Protein AF-A0A069ARN5-F1 (afdb_monomer)

Solvent-accessible surface area (backbone atoms only — not comparable to full-atom values): 3181 Å² total; per-residue (Å²): 114,52,63,83,73,76,36,58,70,66,60,51,51,50,54,51,49,54,52,50,74,74,40,97,59,56,72,70,57,44,52,49,54,52,51,52,51,54,47,62,73,73,43,72,97,61,84,77,86,132

Structure (mmCIF, N/CA/C/O backbone):
data_AF-A0A069ARN5-F1
#
_entry.id   AF-A0A069ARN5-F1
#
loop_
_atom_site.group_PDB
_atom_site.id
_atom_site.type_symbol
_atom_site.label_atom_id
_atom_site.label_alt_id
_atom_site.label_comp_id
_atom_site.label_asym_id
_atom_site.label_entity_id
_atom_site.label_seq_id
_atom_site.pdbx_PDB_ins_code
_atom_site.Cartn_x
_atom_site.Cartn_y
_atom_site.Cartn_z
_atom_site.occupancy
_atom_site.B_iso_or_equiv
_atom_site.auth_seq_id
_atom_site.auth_comp_id
_atom_site.auth_asym_id
_atom_site.auth_atom_id
_atom_site.pdbx_PDB_model_num
ATOM 1 N N . MET A 1 1 ? 4.264 3.452 -13.496 1.00 80.75 1 MET A N 1
ATOM 2 C CA . MET A 1 1 ? 5.241 2.332 -13.442 1.00 80.75 1 MET A CA 1
ATOM 3 C C . MET A 1 1 ? 4.572 0.975 -13.602 1.00 80.75 1 MET A C 1
ATOM 5 O O . MET A 1 1 ? 5.023 0.207 -14.437 1.00 80.75 1 MET A O 1
ATOM 9 N N . LEU A 1 2 ? 3.499 0.694 -12.859 1.00 82.81 2 LEU A N 1
ATOM 10 C CA . LEU A 1 2 ? 2.785 -0.590 -12.909 1.00 82.81 2 LEU A CA 1
ATOM 11 C C . LEU A 1 2 ? 2.305 -0.975 -14.318 1.00 82.81 2 LEU A C 1
ATOM 13 O O . LEU A 1 2 ? 2.487 -2.112 -14.743 1.00 82.81 2 LEU A O 1
ATOM 17 N N . GLU A 1 3 ? 1.823 -0.006 -15.096 1.00 84.88 3 GLU A N 1
ATOM 18 C CA . GLU A 1 3 ? 1.399 -0.257 -16.479 1.00 84.88 3 GLU A CA 1
ATOM 19 C C . GLU A 1 3 ? 2.549 -0.743 -17.381 1.00 84.88 3 GLU A C 1
ATOM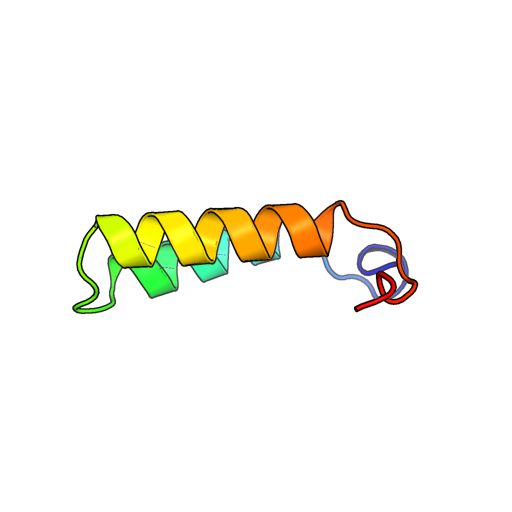 21 O O . GLU A 1 3 ? 2.327 -1.562 -18.268 1.00 84.88 3 GLU A O 1
ATOM 26 N N . TYR A 1 4 ? 3.798 -0.327 -17.118 1.00 87.88 4 TYR A N 1
ATOM 27 C CA . TYR A 1 4 ? 4.974 -0.783 -17.877 1.00 87.88 4 TYR A CA 1
ATOM 28 C C . TYR A 1 4 ? 5.327 -2.252 -17.615 1.00 87.88 4 TYR A C 1
ATOM 30 O O . TYR A 1 4 ? 6.035 -2.861 -18.412 1.00 87.88 4 TYR A O 1
ATOM 38 N N . VAL A 1 5 ? 4.832 -2.826 -16.515 1.00 90.50 5 VAL A N 1
ATOM 39 C CA . VAL A 1 5 ? 4.967 -4.252 -16.179 1.00 90.50 5 VAL A CA 1
ATOM 40 C C . VAL A 1 5 ? 3.641 -4.998 -16.335 1.00 90.50 5 VAL A C 1
ATOM 42 O O . VAL A 1 5 ? 3.444 -6.050 -15.731 1.00 90.50 5 VAL A O 1
ATOM 45 N N . TYR A 1 6 ? 2.735 -4.465 -17.161 1.00 88.62 6 TYR A N 1
ATOM 46 C CA . TYR A 1 6 ? 1.431 -5.056 -17.466 1.00 88.62 6 TYR A CA 1
ATOM 47 C C . TYR A 1 6 ? 0.511 -5.217 -16.243 1.00 88.62 6 TYR A C 1
ATOM 49 O O . TYR A 1 6 ? -0.338 -6.108 -16.214 1.00 88.62 6 TYR A O 1
ATOM 57 N N . GL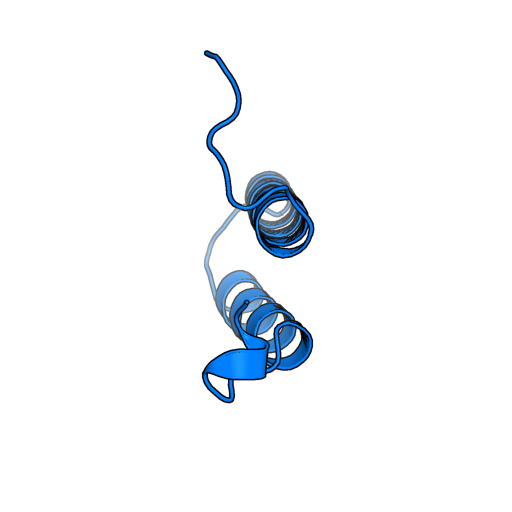N A 1 7 ? 0.658 -4.355 -15.232 1.00 88.44 7 GLN A N 1
ATOM 58 C CA . GLN A 1 7 ? -0.272 -4.260 -14.108 1.00 88.44 7 GLN A CA 1
ATOM 59 C C . GLN A 1 7 ? -1.143 -3.012 -14.235 1.00 88.44 7 GLN A C 1
ATOM 61 O O . GLN A 1 7 ? -0.639 -1.891 -14.262 1.00 88.44 7 GLN A O 1
ATOM 66 N N . ASP A 1 8 ? -2.461 -3.216 -14.271 1.00 90.06 8 ASP A N 1
ATOM 67 C CA . ASP A 1 8 ? -3.432 -2.126 -14.224 1.00 90.06 8 ASP A CA 1
ATOM 68 C C . ASP A 1 8 ? -3.645 -1.687 -12.760 1.00 90.06 8 ASP A C 1
ATOM 70 O O . ASP A 1 8 ? -4.164 -2.471 -11.953 1.00 90.06 8 ASP A O 1
ATOM 74 N N . PRO A 1 9 ? -3.270 -0.450 -12.384 1.00 88.31 9 PRO A N 1
ATOM 75 C CA . PRO A 1 9 ? -3.468 0.058 -11.028 1.00 88.31 9 PRO A CA 1
ATOM 76 C C . PRO A 1 9 ? -4.948 0.105 -10.613 1.00 88.31 9 PRO A C 1
ATOM 78 O O . PRO A 1 9 ? -5.250 -0.016 -9.424 1.00 88.31 9 PRO A O 1
ATOM 81 N N . LYS A 1 10 ? -5.888 0.224 -11.559 1.00 89.31 10 LYS A N 1
ATOM 82 C CA . LYS A 1 10 ? -7.331 0.205 -11.265 1.00 89.31 10 LYS A CA 1
ATOM 83 C C . LYS A 1 10 ? -7.807 -1.189 -10.876 1.00 89.31 10 LYS A C 1
ATOM 85 O O . LYS A 1 10 ? -8.581 -1.332 -9.932 1.00 89.31 10 LYS A O 1
ATOM 90 N N . GLU A 1 11 ? -7.322 -2.213 -11.572 1.00 92.25 11 GLU A N 1
ATOM 91 C CA . GLU A 1 11 ? -7.611 -3.610 -11.236 1.00 92.25 11 GLU A CA 1
ATOM 92 C C . GLU A 1 11 ? -6.985 -3.986 -9.886 1.00 92.25 11 GLU A C 1
ATOM 94 O O . GLU A 1 11 ? -7.616 -4.668 -9.077 1.00 92.25 11 GLU A O 1
ATOM 99 N N . LEU A 1 12 ? -5.780 -3.482 -9.600 1.00 91.12 12 LEU A N 1
ATOM 100 C CA . LEU A 1 12 ? -5.138 -3.652 -8.296 1.00 91.12 12 LEU A CA 1
AT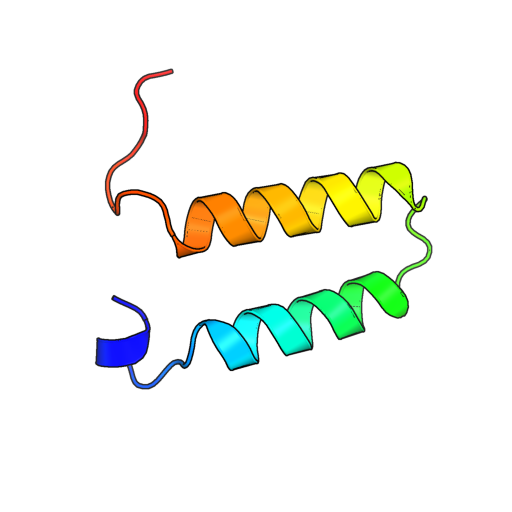OM 101 C C . LEU A 1 12 ? -5.988 -3.043 -7.170 1.00 91.12 12 LEU A C 1
ATOM 103 O O . LEU A 1 12 ? -6.258 -3.711 -6.172 1.00 91.12 12 LEU A O 1
ATOM 107 N N . MET A 1 13 ? -6.459 -1.806 -7.358 1.00 92.38 13 MET A N 1
ATOM 108 C CA . MET A 1 13 ? -7.313 -1.117 -6.388 1.00 92.38 13 MET A CA 1
ATOM 109 C C . MET A 1 13 ? -8.620 -1.875 -6.141 1.00 92.38 13 MET A C 1
ATOM 111 O O . MET A 1 13 ? -9.046 -2.042 -4.998 1.00 92.38 13 MET A O 1
ATOM 115 N N . LYS A 1 14 ? -9.246 -2.376 -7.210 1.00 93.62 14 LYS A N 1
ATOM 116 C CA . LYS A 1 14 ? -10.482 -3.155 -7.114 1.00 93.62 14 LYS A CA 1
ATOM 117 C C . LYS A 1 14 ? -10.287 -4.424 -6.280 1.00 93.62 14 LYS A C 1
ATOM 119 O O . LYS A 1 14 ? -11.046 -4.649 -5.342 1.00 93.62 14 LYS A O 1
ATOM 124 N N . ARG A 1 15 ? -9.247 -5.211 -6.567 1.00 94.00 15 ARG A N 1
ATOM 125 C CA . ARG A 1 15 ? -8.945 -6.441 -5.811 1.00 94.00 15 ARG A CA 1
ATOM 126 C C . ARG A 1 15 ? -8.620 -6.161 -4.353 1.00 94.00 15 ARG A C 1
ATOM 128 O O . ARG A 1 15 ? -9.040 -6.910 -3.478 1.00 94.00 15 ARG A O 1
ATOM 135 N N . TYR A 1 16 ? -7.879 -5.089 -4.083 1.00 93.81 16 TYR A N 1
ATOM 136 C CA . TYR A 1 16 ? -7.553 -4.714 -2.712 1.00 93.81 16 TYR A CA 1
ATOM 137 C C . TYR A 1 16 ? -8.803 -4.312 -1.923 1.00 93.81 16 TYR A C 1
ATOM 139 O O . TYR A 1 16 ? -8.974 -4.716 -0.775 1.00 93.81 16 TYR A O 1
ATOM 147 N N . ARG A 1 17 ? -9.728 -3.587 -2.561 1.00 92.38 17 ARG A N 1
ATOM 148 C CA . ARG A 1 17 ? -11.027 -3.267 -1.969 1.00 92.38 17 ARG A CA 1
ATOM 149 C C . ARG A 1 17 ? -11.841 -4.517 -1.647 1.00 92.38 17 ARG A C 1
ATOM 151 O O . ARG A 1 17 ? -12.353 -4.611 -0.539 1.00 92.38 17 ARG A O 1
ATOM 158 N N . GLU A 1 18 ? -11.910 -5.480 -2.564 1.00 94.69 18 GLU A N 1
ATOM 159 C CA . GLU A 1 18 ? -12.582 -6.764 -2.319 1.00 94.69 18 GLU A CA 1
ATOM 160 C C . GLU A 1 18 ? -11.958 -7.495 -1.112 1.00 94.69 18 GLU A C 1
ATOM 162 O O . GLU A 1 18 ? -12.675 -7.997 -0.250 1.00 94.69 18 GLU A O 1
ATOM 167 N N . GLN A 1 19 ? -10.626 -7.493 -0.978 1.00 93.50 19 GLN A N 1
ATOM 168 C CA . GLN A 1 19 ? -9.942 -8.087 0.182 1.00 93.50 19 GLN A CA 1
ATOM 169 C C . GLN A 1 19 ? -10.282 -7.384 1.503 1.00 93.50 19 GLN A C 1
ATOM 171 O O . GLN A 1 19 ? -10.499 -8.055 2.510 1.00 93.50 19 GLN A O 1
ATOM 176 N N . ILE A 1 20 ? -10.347 -6.050 1.502 1.00 92.31 20 ILE A N 1
ATOM 177 C CA 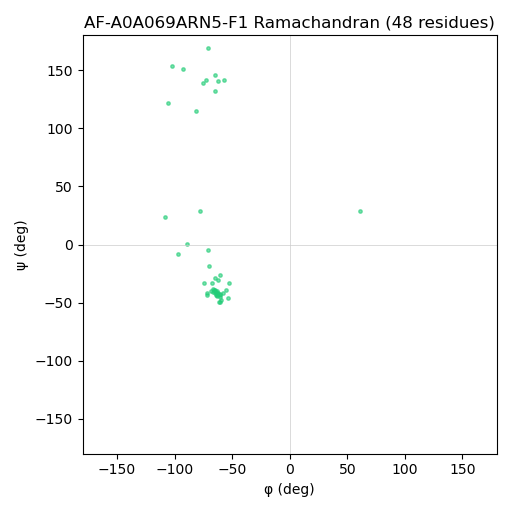. ILE A 1 20 ? -10.740 -5.254 2.672 1.00 92.31 20 ILE A CA 1
ATOM 178 C C . ILE A 1 20 ? -12.205 -5.528 3.041 1.00 92.31 20 ILE A C 1
ATOM 180 O O . ILE A 1 20 ? -12.513 -5.699 4.217 1.00 92.31 20 ILE A O 1
ATOM 184 N N . GLU A 1 21 ? -13.102 -5.620 2.059 1.00 90.50 21 GLU A N 1
ATOM 185 C CA . GLU A 1 21 ? -14.523 -5.925 2.284 1.00 90.50 21 GLU A CA 1
ATOM 186 C C . GLU A 1 21 ? -14.737 -7.337 2.862 1.00 90.50 21 GLU A C 1
ATOM 188 O O . GLU A 1 21 ? -15.683 -7.557 3.616 1.00 90.50 21 GLU A O 1
ATOM 193 N N . HIS A 1 22 ? -13.838 -8.280 2.564 1.00 93.38 22 HIS A N 1
ATOM 194 C CA . HIS A 1 22 ? -13.825 -9.630 3.141 1.00 93.38 22 HIS A CA 1
ATOM 195 C C . HIS A 1 22 ? -13.015 -9.763 4.438 1.00 93.38 22 HIS A C 1
ATOM 197 O O . HIS A 1 22 ? -12.918 -10.861 4.989 1.00 93.38 22 HIS A O 1
ATOM 203 N N . SER A 1 23 ? -12.422 -8.675 4.925 1.00 90.62 23 SER A N 1
ATOM 204 C CA . SER A 1 23 ? -11.672 -8.659 6.178 1.00 90.62 23 SER A CA 1
ATOM 205 C C . SER A 1 23 ? -12.563 -8.257 7.355 1.00 90.62 23 SER A C 1
ATOM 207 O O . SER A 1 23 ? -13.477 -7.452 7.207 1.00 90.62 23 SER A O 1
ATOM 209 N N . ASP A 1 24 ? -12.248 -8.742 8.557 1.00 92.62 24 ASP A N 1
ATOM 210 C CA . ASP A 1 24 ? -12.900 -8.313 9.806 1.00 92.62 24 ASP A CA 1
ATOM 211 C C . ASP A 1 24 ? -12.377 -6.947 10.309 1.00 92.62 24 ASP A C 1
ATOM 213 O O . ASP A 1 24 ? -12.337 -6.668 11.512 1.00 92.62 24 ASP A O 1
ATOM 217 N N . LEU A 1 25 ? -11.927 -6.076 9.399 1.00 91.69 25 LEU A N 1
ATOM 218 C CA . LEU A 1 25 ? -11.406 -4.764 9.762 1.00 91.69 25 LEU A CA 1
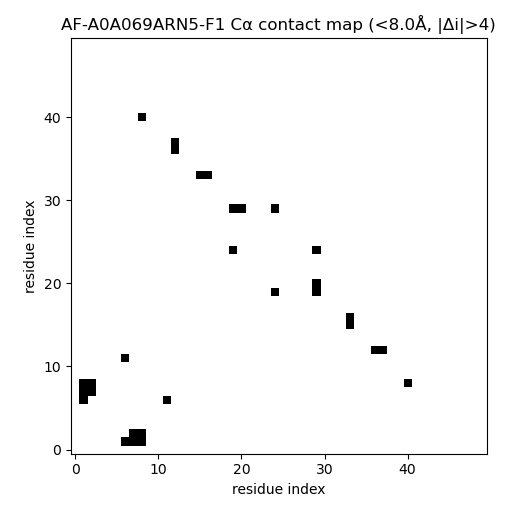ATOM 219 C C . LEU A 1 25 ? -12.542 -3.795 10.125 1.00 91.69 25 LEU A C 1
ATOM 221 O O . LEU A 1 25 ? -13.551 -3.707 9.421 1.00 91.69 25 LEU A O 1
ATOM 225 N N . PRO A 1 26 ? -12.362 -2.971 11.172 1.00 93.19 26 PRO A N 1
ATOM 226 C CA . PRO A 1 26 ? -13.237 -1.835 11.417 1.00 93.19 26 PRO A CA 1
ATOM 227 C C . PRO A 1 26 ? -13.269 -0.899 10.204 1.00 93.19 26 PRO A C 1
ATOM 229 O O . PRO A 1 26 ? -12.229 -0.608 9.611 1.00 93.19 26 PRO A O 1
ATOM 232 N N . ALA A 1 27 ? -14.444 -0.348 9.887 1.00 88.75 27 ALA A N 1
ATOM 233 C CA . ALA A 1 27 ? -14.634 0.535 8.730 1.00 88.75 27 ALA A CA 1
ATOM 234 C C . ALA A 1 27 ? -13.646 1.720 8.687 1.00 88.75 27 ALA A C 1
ATOM 236 O O . ALA A 1 27 ? -13.217 2.138 7.614 1.00 88.75 27 ALA A O 1
ATOM 237 N N . SER A 1 28 ? -13.243 2.236 9.852 1.00 89.75 28 SER A N 1
ATOM 238 C CA . SER A 1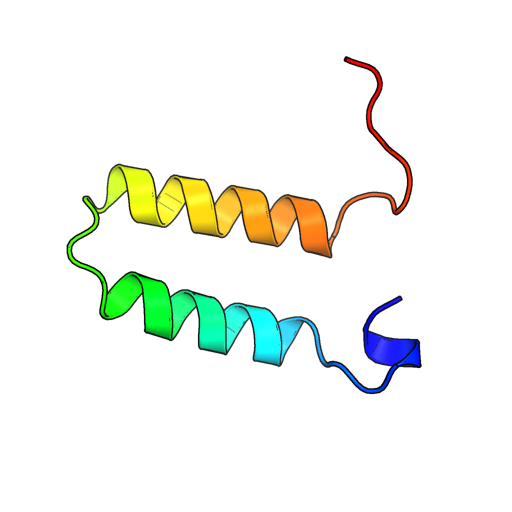 28 ? -12.237 3.296 9.961 1.00 89.75 28 SER A CA 1
ATOM 239 C C . SER A 1 28 ? -10.840 2.850 9.515 1.00 89.75 28 SER A C 1
ATOM 241 O O . SER A 1 28 ? -10.164 3.603 8.818 1.00 89.75 28 SER A O 1
ATOM 243 N N . GLN A 1 29 ? -10.414 1.630 9.865 1.00 92.50 29 GLN A N 1
ATOM 244 C CA . GLN A 1 29 ? -9.136 1.063 9.415 1.00 92.50 29 GLN A CA 1
ATOM 245 C C . GLN A 1 29 ? -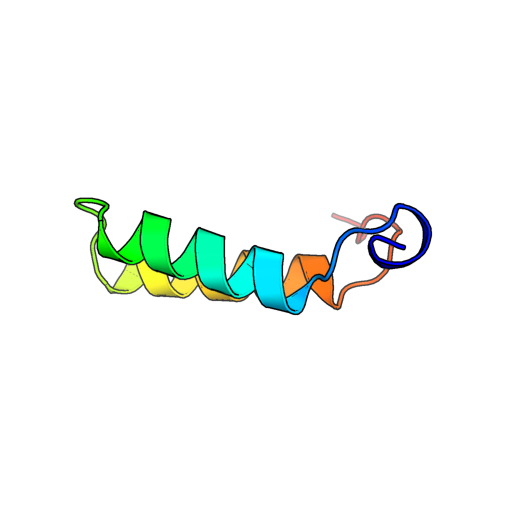9.180 0.702 7.932 1.00 92.50 29 GLN A C 1
ATOM 247 O O . GLN A 1 29 ? -8.265 1.057 7.195 1.00 92.50 29 GLN A O 1
ATOM 252 N N . ALA A 1 30 ? -10.274 0.085 7.481 1.00 91.38 30 ALA A N 1
ATOM 253 C CA . ALA A 1 30 ? -10.509 -0.218 6.073 1.00 91.38 30 ALA A CA 1
ATOM 254 C C . ALA A 1 30 ? -10.380 1.035 5.185 1.00 91.38 30 ALA A C 1
ATOM 256 O O . ALA A 1 30 ? -9.682 1.018 4.171 1.00 91.38 30 ALA A O 1
ATOM 257 N N . MET A 1 31 ? -10.997 2.151 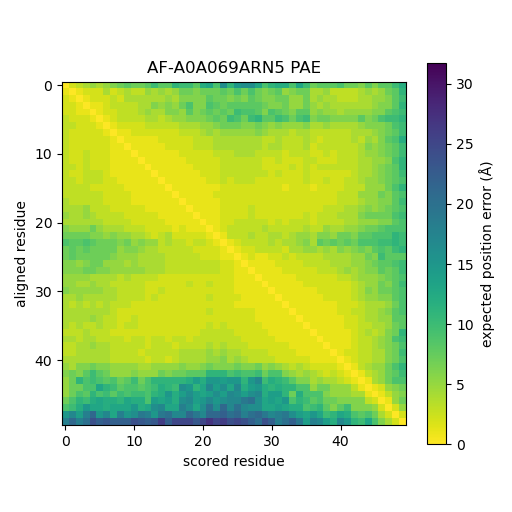5.595 1.00 90.00 31 MET A N 1
ATOM 258 C CA . MET A 1 31 ? -10.865 3.431 4.891 1.00 90.00 31 MET A CA 1
ATOM 259 C C . MET A 1 31 ? -9.441 3.997 4.930 1.00 90.00 31 MET A C 1
ATOM 261 O O . MET A 1 31 ? -9.004 4.549 3.921 1.00 90.00 31 MET A O 1
ATOM 265 N N . SER A 1 32 ? -8.721 3.873 6.053 1.00 92.38 32 SER A N 1
ATOM 266 C CA . SER A 1 32 ? -7.328 4.343 6.150 1.00 92.38 32 SER A CA 1
ATOM 267 C C . SER A 1 32 ? -6.436 3.616 5.150 1.00 92.38 32 SER A C 1
ATOM 269 O O . SER A 1 32 ? -5.755 4.256 4.354 1.00 92.38 32 SER A O 1
ATOM 271 N N . PHE A 1 33 ? -6.520 2.286 5.111 1.00 92.19 33 PHE A N 1
ATOM 272 C CA . PHE A 1 33 ? -5.700 1.468 4.220 1.00 92.19 33 PHE A CA 1
ATOM 273 C C . PHE A 1 33 ? -6.014 1.693 2.742 1.00 92.19 33 PHE A C 1
ATOM 275 O O . PHE A 1 33 ? -5.100 1.773 1.924 1.00 92.19 33 PHE A O 1
ATOM 282 N N . LEU A 1 34 ? -7.292 1.858 2.385 1.00 91.88 34 LEU A N 1
ATOM 283 C CA . LEU A 1 34 ? -7.672 2.208 1.013 1.00 91.88 34 LEU A CA 1
ATOM 284 C C . LEU A 1 34 ? -7.072 3.550 0.584 1.00 91.88 34 LEU A C 1
ATOM 286 O O . LEU A 1 34 ? -6.565 3.672 -0.530 1.00 91.88 34 LEU A O 1
ATOM 290 N N . LYS A 1 35 ? -7.098 4.541 1.479 1.00 91.44 35 LYS A N 1
ATOM 291 C CA . LYS A 1 35 ? -6.551 5.871 1.211 1.00 91.44 35 LYS A CA 1
ATOM 292 C C . LYS A 1 35 ? -5.027 5.852 1.096 1.00 91.44 35 LYS A C 1
ATOM 294 O O . LYS A 1 35 ? -4.482 6.513 0.218 1.00 91.44 35 LYS A O 1
ATOM 299 N N . GLU A 1 36 ? -4.348 5.087 1.947 1.00 91.44 36 GLU A N 1
ATOM 300 C CA . GLU A 1 36 ? -2.895 4.897 1.877 1.00 91.44 36 GLU A CA 1
ATOM 301 C C . GLU A 1 36 ? -2.478 4.208 0.575 1.00 91.44 36 GLU A C 1
ATOM 303 O O . GLU A 1 36 ? -1.552 4.668 -0.093 1.00 91.44 36 GLU A O 1
ATOM 308 N N . LEU A 1 37 ? -3.195 3.160 0.157 1.00 91.44 37 LEU A N 1
ATOM 309 C CA . LEU A 1 37 ? -2.913 2.491 -1.110 1.00 91.44 37 LEU A CA 1
ATOM 310 C C . LEU A 1 37 ? -3.144 3.424 -2.306 1.00 91.44 37 LEU A C 1
ATOM 312 O O . LEU A 1 37 ? -2.333 3.452 -3.230 1.00 91.44 37 LEU A O 1
ATOM 316 N N . GLU A 1 38 ? -4.234 4.194 -2.304 1.00 90.00 38 GLU A N 1
ATOM 317 C CA . GLU A 1 38 ? -4.523 5.161 -3.368 1.00 90.00 38 GLU A CA 1
ATOM 318 C C . GLU A 1 38 ? -3.450 6.252 -3.447 1.00 90.00 38 GLU A C 1
ATOM 320 O O . GLU A 1 38 ? -3.008 6.603 -4.546 1.00 90.00 38 GLU A O 1
ATOM 325 N N . ALA A 1 39 ? -2.996 6.747 -2.294 1.00 88.31 39 ALA A N 1
ATOM 326 C CA . ALA A 1 39 ? -1.903 7.705 -2.214 1.00 88.31 39 ALA A CA 1
ATOM 327 C C . ALA A 1 39 ? -0.590 7.103 -2.732 1.00 88.31 39 ALA A C 1
ATOM 329 O O . ALA A 1 39 ? 0.082 7.743 -3.530 1.00 88.31 39 ALA A O 1
ATOM 330 N N . GLY A 1 40 ? -0.255 5.861 -2.371 1.00 87.12 40 GLY A N 1
ATOM 331 C CA . GLY A 1 40 ? 0.955 5.187 -2.855 1.00 87.12 40 GLY A CA 1
ATOM 332 C C . GLY A 1 40 ? 0.926 4.860 -4.353 1.00 87.12 40 GLY A C 1
ATOM 333 O O . GLY A 1 40 ? 1.956 4.918 -5.020 1.00 87.12 40 GLY A O 1
ATOM 334 N N . LEU A 1 41 ? -0.250 4.556 -4.913 1.00 87.19 41 LEU A N 1
ATOM 335 C CA . LEU A 1 41 ? -0.407 4.259 -6.342 1.00 87.19 41 LEU A CA 1
ATOM 336 C C . LEU A 1 41 ? -0.322 5.501 -7.235 1.00 87.19 41 LEU A C 1
ATOM 338 O O . LEU A 1 41 ? 0.152 5.398 -8.368 1.00 87.19 41 LEU A O 1
ATOM 342 N N . ASN A 1 42 ? -0.788 6.649 -6.739 1.00 83.25 42 ASN A N 1
ATOM 343 C CA . ASN A 1 42 ? -0.725 7.933 -7.445 1.00 83.25 42 ASN A CA 1
ATOM 344 C C . ASN A 1 42 ? 0.471 8.801 -7.017 1.00 83.25 42 ASN A C 1
ATOM 346 O O . ASN A 1 42 ? 0.713 9.851 -7.613 1.00 83.25 42 ASN A O 1
ATOM 350 N N . GLY A 1 43 ? 1.183 8.385 -5.973 1.00 82.06 43 GLY A N 1
ATOM 351 C CA . GLY A 1 43 ? 2.305 9.100 -5.389 1.00 82.06 43 GLY A CA 1
ATOM 352 C C . GLY A 1 43 ? 3.540 9.089 -6.279 1.00 82.06 43 GLY A C 1
ATOM 353 O O . GLY A 1 43 ? 3.638 8.362 -7.274 1.00 82.06 43 GLY A O 1
ATOM 354 N N . TYR A 1 44 ? 4.512 9.918 -5.907 1.00 79.06 44 TYR A N 1
ATOM 355 C CA . TYR A 1 44 ? 5.815 9.888 -6.552 1.00 79.06 44 TYR A CA 1
ATOM 356 C C . TYR A 1 44 ? 6.515 8.555 -6.282 1.00 79.06 44 TYR A C 1
ATOM 358 O O . TYR A 1 44 ? 6.411 7.969 -5.212 1.00 79.06 44 TYR A O 1
ATOM 366 N N . THR A 1 45 ? 7.280 8.083 -7.265 1.00 76.94 45 THR A N 1
ATOM 367 C CA . THR A 1 45 ? 8.046 6.828 -7.167 1.00 76.94 45 THR A CA 1
ATOM 368 C C . THR A 1 45 ? 9.249 6.910 -6.227 1.00 76.94 45 THR A C 1
ATOM 370 O O . THR A 1 45 ? 9.953 5.919 -6.050 1.00 76.94 45 THR A O 1
ATOM 373 N N . TYR A 1 46 ? 9.527 8.092 -5.684 1.00 78.31 46 TYR A N 1
ATOM 374 C CA . TYR A 1 46 ? 10.598 8.332 -4.728 1.00 78.31 46 TYR A CA 1
ATOM 375 C C . TYR A 1 46 ? 10.014 8.426 -3.324 1.00 78.31 46 TYR A C 1
ATOM 377 O O . TYR A 1 46 ? 8.846 8.765 -3.158 1.00 78.31 46 TYR A O 1
ATOM 385 N N . LEU A 1 47 ? 10.840 8.106 -2.331 1.00 75.50 47 LEU A N 1
ATOM 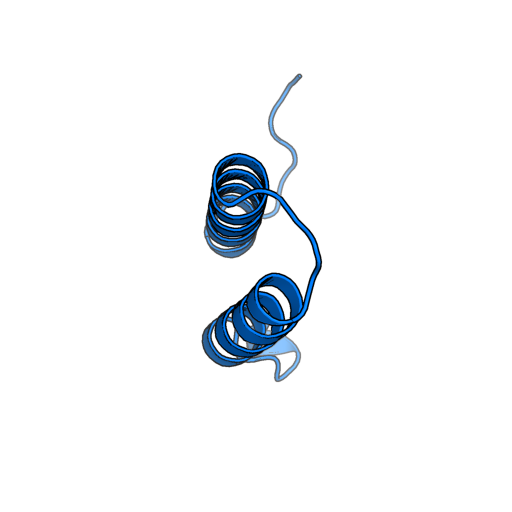386 C CA . LEU A 1 47 ? 10.461 8.217 -0.929 1.00 75.50 47 LEU A CA 1
ATOM 387 C C . LEU A 1 47 ? 10.154 9.680 -0.595 1.00 75.50 47 LEU A C 1
ATOM 389 O O . LEU A 1 47 ? 10.842 10.580 -1.079 1.00 75.50 47 LEU A O 1
ATOM 393 N N . GLU A 1 48 ? 9.127 9.896 0.220 1.00 70.88 48 GLU A N 1
ATOM 394 C CA . GLU A 1 48 ? 8.961 11.175 0.905 1.00 70.88 48 GLU A CA 1
ATOM 395 C C . GLU A 1 48 ? 10.017 11.266 2.018 1.00 70.88 48 GLU A C 1
ATOM 397 O O . GLU A 1 48 ? 10.348 10.251 2.636 1.00 70.88 48 GLU A O 1
ATOM 402 N N . ASP A 1 49 ? 10.589 12.455 2.223 1.00 69.81 49 ASP A N 1
ATOM 403 C CA . ASP A 1 49 ? 11.495 12.697 3.350 1.00 69.81 49 ASP A CA 1
ATOM 404 C C . ASP A 1 49 ? 10.699 12.563 4.668 1.00 69.81 49 ASP A C 1
ATOM 406 O O . ASP A 1 49 ? 9.600 13.111 4.771 1.00 69.81 49 ASP A O 1
ATOM 410 N N . GLU A 1 50 ? 11.243 11.805 5.633 1.00 61.62 50 GLU A N 1
ATOM 411 C CA . GLU A 1 50 ? 10.657 11.529 6.968 1.00 61.62 50 GLU A CA 1
ATOM 412 C C . GLU A 1 50 ? 10.291 12.784 7.780 1.00 61.62 50 GLU A C 1
ATOM 414 O O . GLU A 1 50 ? 11.105 13.739 7.837 1.00 61.62 50 GLU A O 1
#

Organism: Clostridioides difficile (NCBI:txid1496)

Radius of gyration: 12.51 Å; Cα contacts (8 Å, |Δi|>4): 15; chains: 1; bounding box: 26×22×29 Å

Sequence (50 aa):
MLEYVYQDPKELMKRYREQIEHSDLPASQAMSFLKELEAGLNGYTYLEDE

Foldseek 3Di:
DCVVVVHDLVVVLVVLLVVLVVDPDDPVVSVVVSVVSVCVVPDDPDDDDD

Secondary structure (DSSP, 8-state):
-GGGGT--HHHHHHHHHHHHHTS---HHHHHHHHHHHHHHHHS-SSPPP-

pLDDT: mean 87.74, std 6.97, range [61.62, 94.69]

Mean predicted aligned error: 4.87 Å

InterPro domains:
  IPR041128 Arginine decarboxylase, C-terminal helical [PF17944] (1-47)

Nearest PDB structures (foldseek):
  3nzq-assembly1_A  TM=9.652E-01  e=3.445E-03  Escherichia coli K-12